Protein AF-A0A127SDR2-F1 (afdb_monomer_lite)

Sequence (95 aa):
SGTLGKTADNRHYRIDELINKTAKESDNAASNLLAYYITNQFDAAFYEEITAIVGQKWDMSSRQASAQMAGMIMEA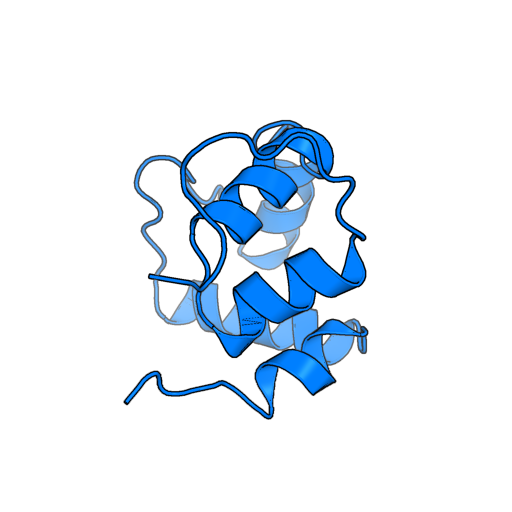IYHQSGYILGSLQNTECLE

Structure (mmCIF, N/CA/C/O backbone):
data_AF-A0A127SDR2-F1
#
_entry.id   AF-A0A127SDR2-F1
#
loop_
_atom_site.group_PDB
_atom_site.id
_atom_site.type_symbol
_atom_site.label_atom_id
_atom_site.label_alt_id
_atom_site.label_comp_id
_atom_site.label_asym_id
_atom_site.label_entity_id
_atom_site.label_seq_id
_atom_site.pdbx_PDB_ins_code
_atom_site.Cartn_x
_atom_site.Cartn_y
_atom_site.Cartn_z
_atom_site.occupancy
_atom_site.B_iso_or_equiv
_atom_site.auth_seq_id
_atom_site.auth_comp_id
_atom_site.auth_asym_id
_atom_site.auth_atom_id
_atom_site.pdbx_PDB_model_num
ATOM 1 N N . SER A 1 1 ? 8.262 12.079 -3.081 1.00 66.44 1 SER A N 1
ATOM 2 C CA . SER A 1 1 ? 9.592 11.747 -3.626 1.00 66.44 1 SER A CA 1
ATOM 3 C C . SER A 1 1 ? 9.450 10.484 -4.463 1.00 66.44 1 SER A C 1
ATOM 5 O O . SER A 1 1 ? 8.312 10.040 -4.621 1.00 66.44 1 SER A O 1
ATOM 7 N N . GLY A 1 2 ? 10.536 10.001 -5.070 1.00 79.31 2 GLY A N 1
ATOM 8 C CA . GLY A 1 2 ? 10.541 8.894 -6.032 1.00 79.31 2 GLY A CA 1
ATOM 9 C C . GLY A 1 2 ? 11.235 9.260 -7.344 1.00 79.31 2 GLY A C 1
ATOM 10 O O . GLY A 1 2 ? 11.418 10.446 -7.631 1.00 79.31 2 GLY A O 1
ATOM 11 N N . THR A 1 3 ? 11.622 8.254 -8.124 1.00 87.88 3 THR A N 1
ATOM 12 C CA . THR A 1 3 ? 12.255 8.436 -9.441 1.00 87.88 3 THR A CA 1
ATOM 13 C C . THR A 1 3 ? 11.259 8.429 -10.602 1.00 87.88 3 THR A C 1
ATOM 15 O O . THR A 1 3 ? 11.596 8.905 -11.687 1.00 87.88 3 THR A O 1
ATOM 18 N N . LEU A 1 4 ? 10.029 7.937 -10.408 1.00 90.56 4 LEU A N 1
ATOM 19 C CA . LEU A 1 4 ? 8.995 7.992 -11.438 1.00 90.56 4 LEU A CA 1
ATOM 20 C C . LEU A 1 4 ? 8.514 9.425 -11.667 1.00 90.56 4 LEU A C 1
ATOM 22 O O . LEU A 1 4 ? 8.214 10.190 -10.744 1.00 90.56 4 LEU A O 1
ATOM 26 N N . GLY A 1 5 ? 8.395 9.774 -12.948 1.00 86.31 5 GLY A N 1
ATOM 27 C CA . GLY A 1 5 ? 7.821 11.039 -13.375 1.00 86.31 5 GLY A CA 1
ATOM 28 C C . GLY A 1 5 ? 6.356 11.162 -12.955 1.00 86.31 5 GLY A C 1
ATOM 29 O O . GLY A 1 5 ? 5.598 10.197 -12.941 1.00 86.31 5 GLY A O 1
ATOM 30 N N . LYS A 1 6 ? 5.930 12.389 -12.643 1.00 84.12 6 LYS A N 1
ATOM 31 C CA . LYS A 1 6 ? 4.521 12.696 -12.325 1.00 84.12 6 LYS A CA 1
ATOM 32 C C . LYS A 1 6 ? 3.642 12.843 -13.572 1.00 84.12 6 LYS A C 1
ATOM 34 O O . LYS A 1 6 ? 2.428 12.976 -13.458 1.00 84.12 6 LYS A O 1
ATOM 39 N N . THR A 1 7 ? 4.259 12.883 -14.747 1.00 86.75 7 THR A N 1
ATOM 40 C CA . THR A 1 7 ? 3.609 12.982 -16.054 1.00 86.75 7 THR A CA 1
ATOM 41 C C . THR A 1 7 ? 3.609 11.620 -16.727 1.00 86.75 7 THR A C 1
ATOM 43 O O . THR A 1 7 ? 4.600 10.899 -16.628 1.00 86.75 7 THR A O 1
ATOM 46 N N . ALA A 1 8 ? 2.537 11.295 -17.450 1.00 83.38 8 ALA A N 1
ATOM 47 C CA . ALA A 1 8 ? 2.478 10.066 -18.230 1.00 83.38 8 ALA A CA 1
ATOM 48 C C . ALA A 1 8 ? 3.624 10.010 -19.253 1.00 83.38 8 ALA A C 1
ATOM 50 O O . ALA A 1 8 ? 3.856 10.966 -19.993 1.00 83.38 8 ALA A O 1
ATOM 51 N N . ASP A 1 9 ? 4.312 8.876 -19.296 1.00 88.12 9 ASP A N 1
ATOM 52 C CA . ASP A 1 9 ? 5.424 8.594 -20.207 1.00 88.12 9 ASP A CA 1
ATOM 53 C C . ASP A 1 9 ? 5.085 7.490 -21.227 1.00 88.12 9 ASP A C 1
ATOM 55 O O . ASP A 1 9 ? 5.948 7.062 -21.991 1.00 88.12 9 ASP A O 1
ATOM 59 N N . ASN A 1 10 ? 3.821 7.041 -21.250 1.00 87.44 10 ASN A N 1
ATOM 60 C CA . ASN A 1 10 ? 3.304 5.948 -22.081 1.00 87.44 10 ASN A CA 1
ATOM 61 C C . ASN A 1 10 ? 4.077 4.624 -21.939 1.00 87.44 10 ASN A C 1
ATOM 63 O O . ASN A 1 10 ? 4.115 3.817 -22.874 1.00 87.44 10 ASN A O 1
ATOM 67 N N . ARG A 1 11 ? 4.683 4.371 -20.773 1.00 89.38 11 ARG A N 1
ATOM 68 C CA . ARG A 1 11 ? 5.373 3.110 -20.489 1.00 89.38 11 ARG A CA 1
ATOM 69 C C . ARG A 1 11 ? 4.475 2.139 -19.733 1.00 89.38 11 ARG A C 1
ATOM 71 O O . ARG A 1 11 ? 3.624 2.526 -18.937 1.00 89.38 11 ARG A O 1
ATOM 78 N N . HIS A 1 12 ? 4.702 0.852 -19.981 1.00 89.50 12 HIS A N 1
ATOM 79 C CA . HIS A 1 12 ? 4.106 -0.221 -19.194 1.00 89.50 12 HIS A CA 1
ATOM 80 C C . HIS A 1 12 ? 5.037 -0.546 -18.031 1.00 89.50 12 HIS A C 1
ATOM 82 O O . HIS A 1 12 ? 6.207 -0.861 -18.249 1.00 89.50 12 HIS A O 1
ATOM 88 N N . TYR A 1 13 ? 4.498 -0.491 -16.819 1.00 92.38 13 TYR A N 1
ATOM 89 C CA . TYR A 1 13 ? 5.220 -0.812 -15.595 1.00 92.38 13 TYR A CA 1
ATOM 90 C C . TYR A 1 13 ? 4.866 -2.214 -15.123 1.00 92.38 13 TYR A C 1
ATOM 92 O O . TYR A 1 13 ? 3.700 -2.617 -15.152 1.00 92.38 13 TYR A O 1
ATOM 100 N N . ARG A 1 14 ? 5.869 -2.962 -14.664 1.00 94.00 14 ARG A N 1
ATOM 101 C CA . ARG A 1 14 ? 5.618 -4.248 -14.012 1.00 94.00 14 ARG A CA 1
ATOM 102 C C . ARG A 1 14 ? 5.165 -4.021 -12.570 1.00 94.00 14 ARG A C 1
ATOM 104 O O . ARG A 1 14 ? 5.595 -3.073 -11.920 1.00 94.00 14 ARG A O 1
ATOM 111 N N . ILE A 1 15 ? 4.339 -4.921 -12.039 1.00 92.50 15 ILE A N 1
ATOM 112 C CA . ILE A 1 15 ? 3.837 -4.797 -10.660 1.00 92.50 15 ILE A CA 1
ATOM 113 C C . ILE A 1 15 ? 4.988 -4.861 -9.642 1.00 92.50 15 ILE A C 1
ATOM 115 O O . ILE A 1 15 ? 5.028 -4.060 -8.713 1.00 92.50 15 ILE A O 1
ATOM 119 N N . ASP A 1 16 ? 5.953 -5.764 -9.829 1.00 92.81 16 ASP A N 1
ATOM 120 C CA . ASP A 1 16 ? 7.111 -5.904 -8.937 1.00 92.81 16 ASP A CA 1
ATOM 121 C C . ASP A 1 16 ? 8.044 -4.684 -8.975 1.00 92.81 16 ASP A C 1
ATOM 123 O O . ASP A 1 16 ? 8.608 -4.300 -7.951 1.00 92.81 16 ASP A O 1
ATOM 127 N N . GLU A 1 17 ? 8.158 -4.026 -10.130 1.00 93.69 17 GLU A N 1
ATOM 128 C CA . GLU A 1 17 ? 8.853 -2.743 -10.251 1.00 93.69 17 GLU A CA 1
ATOM 129 C C . GLU A 1 17 ? 8.166 -1.660 -9.412 1.00 93.69 17 GLU A C 1
ATOM 131 O O . GLU A 1 17 ? 8.824 -1.010 -8.603 1.00 93.69 17 GLU A O 1
ATOM 136 N N . LEU 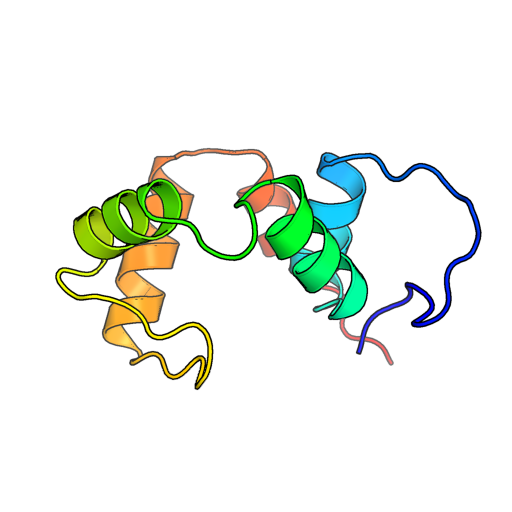A 1 18 ? 6.846 -1.496 -9.551 1.00 94.62 18 LEU A N 1
ATOM 137 C CA . LEU A 1 18 ? 6.094 -0.499 -8.785 1.00 94.62 18 LEU A CA 1
ATOM 138 C C . LEU A 1 18 ? 6.183 -0.761 -7.277 1.00 94.62 18 LEU A C 1
ATOM 140 O O . LEU A 1 18 ? 6.413 0.168 -6.505 1.00 94.62 18 LEU A O 1
ATOM 144 N N . ILE A 1 19 ? 6.079 -2.029 -6.866 1.00 93.00 19 ILE A N 1
ATOM 145 C CA . ILE A 1 19 ? 6.258 -2.448 -5.472 1.00 93.00 19 ILE A CA 1
ATOM 146 C C . ILE A 1 19 ? 7.644 -2.046 -4.954 1.00 93.00 19 ILE A C 1
ATOM 148 O O . ILE A 1 19 ? 7.747 -1.450 -3.881 1.00 93.00 19 ILE A O 1
ATOM 152 N N . ASN A 1 20 ? 8.707 -2.321 -5.715 1.00 93.56 20 ASN A N 1
ATOM 153 C CA . ASN A 1 20 ? 10.061 -1.931 -5.330 1.00 93.56 20 ASN A CA 1
ATOM 154 C C . ASN A 1 20 ? 10.212 -0.423 -5.202 1.00 93.56 20 ASN A C 1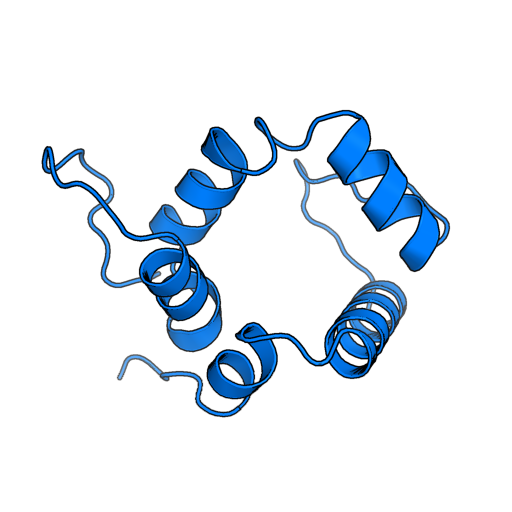
ATOM 156 O O . ASN A 1 20 ? 10.770 0.033 -4.213 1.00 93.56 20 ASN A O 1
ATOM 160 N N . LYS A 1 21 ? 9.711 0.352 -6.164 1.00 93.56 21 LYS A N 1
ATOM 161 C CA . LYS A 1 21 ? 9.823 1.814 -6.124 1.00 93.56 21 LYS A CA 1
ATOM 162 C C . LYS A 1 21 ? 9.067 2.413 -4.945 1.00 93.56 21 LYS A C 1
ATOM 164 O O . LYS A 1 21 ? 9.582 3.296 -4.264 1.00 93.56 21 LYS A O 1
ATOM 169 N N . THR A 1 22 ? 7.880 1.894 -4.635 1.00 93.62 22 THR A N 1
ATOM 170 C CA . THR A 1 22 ? 7.154 2.288 -3.421 1.00 93.62 22 THR A CA 1
ATOM 171 C C . THR A 1 22 ? 7.938 1.935 -2.157 1.00 93.62 22 THR A C 1
ATOM 173 O O . THR A 1 22 ? 8.129 2.799 -1.309 1.00 93.62 22 THR A O 1
ATOM 176 N N . ALA A 1 23 ? 8.415 0.695 -2.030 1.00 92.44 23 ALA A N 1
ATOM 177 C CA . ALA A 1 23 ? 9.054 0.213 -0.807 1.00 92.44 23 ALA A CA 1
ATOM 178 C C . ALA A 1 23 ? 10.450 0.804 -0.573 1.00 92.44 23 ALA A C 1
ATOM 180 O O . ALA A 1 23 ? 10.785 1.166 0.549 1.00 92.44 23 ALA A O 1
ATOM 181 N N . LYS A 1 24 ? 11.266 0.888 -1.628 1.00 91.88 24 LYS A N 1
ATOM 182 C CA . LYS A 1 24 ? 12.668 1.297 -1.540 1.00 91.88 24 LYS A CA 1
ATOM 183 C C . LYS A 1 24 ? 12.853 2.798 -1.628 1.00 91.88 24 LYS A C 1
ATOM 185 O O . LYS A 1 24 ? 13.638 3.340 -0.867 1.00 91.88 24 LYS A O 1
ATOM 190 N N . GLU A 1 25 ? 12.144 3.456 -2.539 1.00 92.44 25 GLU A N 1
ATOM 191 C CA . GLU A 1 25 ? 12.373 4.871 -2.865 1.00 92.44 25 GLU A CA 1
ATOM 192 C C . GLU A 1 25 ? 11.302 5.793 -2.257 1.00 92.44 25 GLU A C 1
ATOM 194 O O . GLU A 1 25 ? 11.348 7.014 -2.432 1.00 92.44 25 GLU A O 1
ATOM 199 N N . SER A 1 26 ? 10.302 5.225 -1.566 1.00 90.69 26 SER A N 1
ATOM 200 C CA . SER A 1 26 ? 9.100 5.952 -1.132 1.00 90.69 26 SER A CA 1
ATOM 201 C C . SER A 1 26 ? 8.431 6.696 -2.300 1.00 90.69 26 SER A C 1
ATOM 203 O O . SER A 1 26 ? 8.024 7.856 -2.173 1.00 90.69 26 SER A O 1
ATOM 205 N N . ASP A 1 27 ? 8.373 6.044 -3.470 1.00 93.50 27 ASP A N 1
ATOM 206 C CA . ASP A 1 27 ? 7.888 6.661 -4.701 1.00 93.50 27 ASP A CA 1
ATOM 207 C C . ASP A 1 27 ? 6.365 6.861 -4.683 1.00 93.50 27 ASP A C 1
ATOM 209 O O . ASP A 1 27 ? 5.571 5.912 -4.727 1.00 93.50 27 ASP A O 1
ATOM 213 N N . ASN A 1 28 ? 5.954 8.130 -4.655 1.00 90.19 28 ASN A N 1
ATOM 214 C CA . ASN A 1 28 ? 4.547 8.522 -4.598 1.00 90.19 28 ASN A CA 1
ATOM 215 C C . ASN A 1 28 ? 3.783 8.196 -5.890 1.00 90.19 28 ASN A C 1
ATOM 217 O O . ASN A 1 28 ? 2.588 7.903 -5.829 1.00 90.19 28 ASN A O 1
ATOM 221 N N . ALA A 1 29 ? 4.430 8.285 -7.054 1.00 93.31 29 ALA A N 1
ATOM 222 C CA . ALA A 1 29 ? 3.784 7.970 -8.323 1.00 93.31 29 ALA A CA 1
ATOM 223 C C . ALA A 1 29 ? 3.575 6.454 -8.445 1.00 93.31 29 ALA A C 1
ATOM 225 O O . ALA A 1 29 ? 2.481 6.028 -8.814 1.00 93.31 29 ALA A O 1
ATOM 226 N N . ALA A 1 30 ? 4.556 5.648 -8.024 1.00 94.19 30 ALA A N 1
ATOM 227 C CA . ALA A 1 30 ? 4.411 4.193 -7.962 1.00 94.19 30 ALA A CA 1
ATOM 228 C C . ALA A 1 30 ? 3.272 3.770 -7.020 1.00 94.19 30 ALA A C 1
ATOM 230 O O . ALA A 1 30 ? 2.414 2.973 -7.402 1.00 94.19 30 ALA A O 1
ATOM 231 N N . SER A 1 31 ? 3.214 4.362 -5.820 1.00 92.19 31 SER A N 1
ATOM 232 C CA . SER A 1 31 ? 2.165 4.068 -4.835 1.00 92.19 31 SER A CA 1
ATOM 233 C C . SER A 1 31 ? 0.767 4.404 -5.367 1.00 92.19 31 SER A C 1
ATOM 235 O O . SER A 1 31 ? -0.163 3.612 -5.214 1.00 92.19 31 SER A O 1
ATOM 237 N N . ASN A 1 32 ? 0.618 5.536 -6.063 1.00 91.00 32 ASN A N 1
ATOM 238 C CA . ASN A 1 32 ? -0.655 5.917 -6.674 1.00 91.00 32 ASN A CA 1
ATOM 239 C C . ASN A 1 32 ? -1.058 4.983 -7.829 1.00 91.00 32 ASN A C 1
ATOM 241 O O . ASN A 1 32 ? -2.241 4.674 -7.963 1.00 91.00 32 ASN A O 1
ATOM 245 N N . LEU A 1 33 ? -0.107 4.510 -8.645 1.00 93.31 33 LEU A N 1
ATOM 246 C CA . LEU A 1 33 ? -0.384 3.537 -9.709 1.00 93.31 33 LEU A CA 1
ATOM 247 C C . LEU A 1 33 ? -0.874 2.202 -9.136 1.00 93.31 33 LEU A C 1
ATOM 249 O O . LEU A 1 33 ? -1.857 1.654 -9.633 1.00 93.31 33 LEU A O 1
ATOM 253 N N . LEU A 1 34 ? -0.242 1.709 -8.065 1.00 93.69 34 LEU A N 1
ATOM 254 C CA . LEU A 1 34 ? -0.701 0.510 -7.356 1.00 93.69 34 LEU A CA 1
ATOM 255 C C . LEU A 1 34 ? -2.106 0.708 -6.782 1.00 93.69 34 LEU A C 1
ATOM 257 O O . LEU A 1 34 ? -2.970 -0.145 -6.979 1.00 93.69 34 LEU A O 1
ATOM 261 N N . ALA A 1 35 ? -2.363 1.846 -6.135 1.00 91.81 35 ALA A N 1
ATOM 262 C CA . ALA A 1 35 ? -3.686 2.149 -5.604 1.00 91.81 35 ALA A CA 1
ATOM 263 C C . ALA A 1 35 ? -4.752 2.176 -6.709 1.00 91.81 35 ALA A C 1
ATOM 265 O O . ALA A 1 35 ? -5.828 1.612 -6.551 1.00 91.81 35 ALA A O 1
ATOM 266 N N . TYR A 1 36 ? -4.460 2.795 -7.853 1.00 91.25 36 TYR A N 1
ATOM 267 C CA . TYR A 1 36 ? -5.429 2.912 -8.938 1.00 91.25 36 TYR A CA 1
ATOM 268 C C . TYR A 1 36 ? -5.726 1.567 -9.616 1.00 91.25 36 TYR A C 1
ATOM 270 O O . TYR A 1 36 ? -6.891 1.231 -9.809 1.00 91.25 36 TYR A O 1
ATOM 278 N N . TYR A 1 37 ? -4.692 0.794 -9.963 1.00 91.06 37 TYR A N 1
ATOM 279 C CA . TYR A 1 37 ? -4.849 -0.401 -10.801 1.00 91.06 37 TYR A C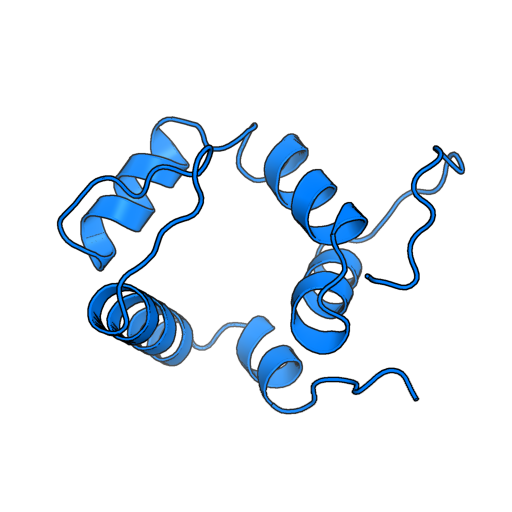A 1
ATOM 280 C C . TYR A 1 37 ? -4.990 -1.713 -10.030 1.00 91.06 37 TYR A C 1
ATOM 282 O O . TYR A 1 37 ? -5.604 -2.641 -10.550 1.00 91.06 37 TYR A O 1
ATOM 290 N N . ILE A 1 38 ? -4.417 -1.819 -8.828 1.00 91.12 38 ILE A N 1
ATOM 291 C CA . ILE A 1 38 ? -4.409 -3.074 -8.061 1.00 91.12 38 ILE A CA 1
ATOM 292 C C . ILE A 1 38 ? -5.510 -3.081 -7.009 1.00 91.12 38 ILE A C 1
ATOM 294 O O . ILE A 1 38 ? -6.217 -4.074 -6.883 1.00 91.12 38 ILE A O 1
ATOM 298 N N . THR A 1 39 ? -5.682 -1.979 -6.278 1.00 89.00 39 THR A N 1
ATOM 299 C CA . THR A 1 39 ? -6.688 -1.892 -5.202 1.00 89.00 39 THR A CA 1
ATOM 300 C C . THR A 1 39 ? -7.953 -1.151 -5.622 1.00 89.00 39 THR A C 1
ATOM 302 O O . THR A 1 39 ? -8.791 -0.850 -4.774 1.00 89.00 39 THR A O 1
ATOM 305 N N . ASN A 1 40 ? -8.069 -0.813 -6.913 1.00 92.69 40 ASN A N 1
ATOM 306 C CA . ASN A 1 40 ? -9.192 -0.074 -7.487 1.00 92.69 40 ASN A CA 1
ATOM 307 C C . ASN A 1 40 ? -9.574 1.163 -6.648 1.00 92.69 40 ASN A C 1
ATOM 309 O O . ASN A 1 40 ? -10.725 1.374 -6.274 1.00 92.69 40 ASN A O 1
ATOM 313 N N . GLN A 1 41 ? -8.565 1.982 -6.344 1.00 92.88 41 GLN A N 1
ATOM 314 C CA . GLN A 1 41 ? -8.664 3.192 -5.528 1.00 92.88 41 GLN A CA 1
ATOM 315 C C . GLN A 1 41 ? -9.140 2.925 -4.092 1.00 92.88 41 GLN A C 1
ATOM 317 O O . GLN A 1 41 ? -9.943 3.686 -3.554 1.00 92.88 41 GLN A O 1
ATOM 322 N N . PHE A 1 42 ? -8.587 1.886 -3.458 1.00 92.38 42 PHE A N 1
ATOM 323 C CA . PHE A 1 42 ? -8.954 1.458 -2.102 1.00 92.38 42 PHE A CA 1
ATOM 324 C C . PHE A 1 42 ? -10.430 1.056 -2.025 1.00 92.38 42 PHE A C 1
ATOM 326 O O . PHE A 1 42 ? -11.228 1.652 -1.302 1.00 92.38 42 PHE A O 1
ATOM 333 N N . ASP A 1 43 ? -10.804 0.063 -2.822 1.00 94.38 43 ASP A N 1
ATOM 334 C CA . ASP A 1 43 ? -12.168 -0.442 -2.867 1.00 94.38 43 ASP A CA 1
ATOM 335 C C . ASP A 1 43 ? -12.596 -1.182 -1.581 1.00 94.38 43 ASP A C 1
ATOM 337 O O . ASP A 1 43 ? -11.902 -1.222 -0.559 1.00 94.38 43 ASP A O 1
ATOM 341 N N . ALA A 1 44 ? -13.804 -1.748 -1.608 1.00 95.50 44 ALA A N 1
ATOM 342 C CA . ALA A 1 44 ? -14.358 -2.466 -0.467 1.00 95.50 44 ALA A CA 1
ATOM 343 C C . ALA A 1 44 ? -13.499 -3.668 -0.041 1.00 95.50 44 ALA A C 1
ATOM 345 O O . ALA A 1 44 ? -13.354 -3.886 1.160 1.00 95.50 44 ALA A O 1
ATOM 346 N N . ALA A 1 45 ? -12.908 -4.400 -0.993 1.00 95.62 45 ALA A N 1
ATOM 347 C CA . ALA A 1 45 ? -12.076 -5.562 -0.693 1.00 95.62 45 ALA A CA 1
ATOM 348 C C . ALA A 1 45 ? -10.782 -5.135 0.013 1.00 95.62 45 ALA A C 1
ATOM 350 O O . ALA A 1 45 ? -10.418 -5.713 1.036 1.00 95.62 45 ALA A O 1
ATOM 351 N N . PHE A 1 46 ? -10.147 -4.056 -0.459 1.00 94.94 46 PHE A N 1
ATOM 352 C CA . PHE A 1 46 ? -9.001 -3.459 0.228 1.00 94.94 46 PHE A CA 1
ATOM 353 C C . PHE A 1 46 ? -9.345 -3.071 1.672 1.00 94.94 46 PHE A C 1
ATOM 355 O O . PHE A 1 46 ? -8.603 -3.387 2.603 1.00 94.94 46 PHE A O 1
ATOM 362 N N . TYR A 1 47 ? -10.475 -2.389 1.883 1.00 96.00 47 TYR A N 1
ATOM 363 C CA . TYR A 1 47 ? -10.869 -1.985 3.231 1.00 96.00 47 TYR A CA 1
ATOM 364 C C . TYR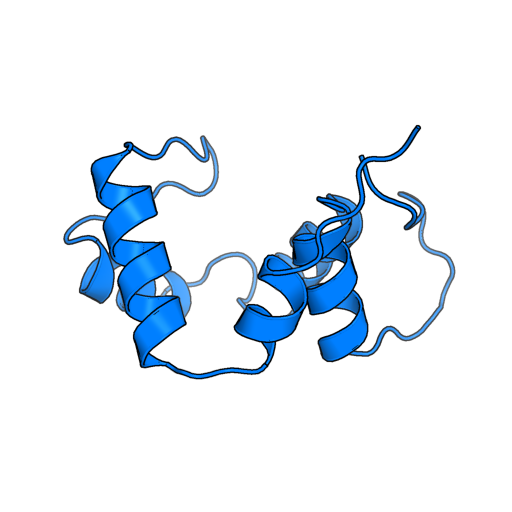 A 1 47 ? -11.219 -3.165 4.131 1.00 96.00 47 TYR A C 1
ATOM 366 O O . TYR A 1 47 ? -10.916 -3.096 5.321 1.00 96.00 47 TYR A O 1
ATOM 374 N N . GLU A 1 48 ? -11.840 -4.217 3.602 1.00 97.12 48 GLU A N 1
ATOM 375 C CA . GLU A 1 48 ? -12.136 -5.438 4.349 1.00 97.12 48 GLU A CA 1
ATOM 376 C C . GLU A 1 48 ? -10.845 -6.103 4.839 1.00 97.12 48 GLU A C 1
ATOM 378 O O . GLU A 1 48 ? -10.702 -6.346 6.037 1.00 97.12 48 GLU A O 1
ATOM 383 N N . GLU A 1 49 ? -9.868 -6.291 3.948 1.00 95.38 49 GLU A N 1
ATOM 384 C CA . GLU A 1 49 ? -8.590 -6.927 4.277 1.00 95.38 49 GLU A CA 1
ATOM 385 C C . GLU A 1 49 ? -7.778 -6.103 5.287 1.00 95.38 49 GLU A C 1
ATOM 387 O O . GLU A 1 49 ? -7.331 -6.623 6.311 1.00 95.38 49 GLU A O 1
ATOM 392 N N . ILE A 1 50 ? -7.655 -4.790 5.070 1.00 95.94 50 ILE A N 1
ATOM 393 C CA . ILE A 1 50 ? -6.942 -3.913 6.008 1.00 95.94 50 ILE A CA 1
ATOM 394 C C . ILE A 1 50 ? -7.653 -3.851 7.363 1.00 95.94 50 ILE A C 1
ATOM 396 O O . ILE A 1 50 ? -6.991 -3.918 8.399 1.00 95.94 50 ILE A O 1
ATOM 400 N N . THR A 1 51 ? -8.987 -3.763 7.384 1.00 97.12 51 THR A N 1
ATOM 401 C CA . THR A 1 51 ? -9.762 -3.732 8.638 1.00 97.12 51 THR A CA 1
ATOM 402 C C . THR A 1 51 ? -9.630 -5.045 9.404 1.00 97.12 51 THR A C 1
ATOM 404 O O . THR A 1 51 ? -9.548 -5.013 10.630 1.00 97.12 51 THR A O 1
ATOM 407 N N . ALA A 1 52 ? -9.552 -6.185 8.712 1.00 97.62 52 ALA A N 1
ATOM 408 C CA . ALA A 1 52 ? -9.319 -7.480 9.344 1.00 97.62 52 ALA A CA 1
ATOM 409 C C . ALA A 1 52 ? -7.962 -7.544 10.068 1.00 97.62 52 ALA A C 1
ATOM 411 O O . ALA A 1 52 ? -7.858 -8.205 11.099 1.00 97.62 52 ALA A O 1
ATOM 412 N N . ILE A 1 53 ? -6.945 -6.827 9.573 1.00 97.12 53 ILE A N 1
ATOM 413 C CA . ILE A 1 53 ? -5.617 -6.760 10.201 1.00 97.12 53 ILE A CA 1
ATOM 414 C C . ILE A 1 53 ? -5.590 -5.749 11.352 1.00 97.12 53 ILE A C 1
ATOM 416 O O . ILE A 1 53 ? -5.106 -6.061 12.437 1.00 97.12 53 ILE A O 1
ATOM 420 N N . VAL A 1 54 ? -6.076 -4.522 11.127 1.00 97.31 54 VAL A N 1
ATOM 421 C CA . VAL A 1 54 ? -5.879 -3.410 12.081 1.00 97.31 54 VAL A CA 1
ATOM 422 C C . VAL A 1 54 ? -7.071 -3.157 13.007 1.00 97.31 54 VAL A C 1
ATOM 424 O O . VAL A 1 54 ? -7.017 -2.255 13.843 1.00 97.31 54 VAL A O 1
ATOM 427 N N . GLY A 1 55 ? -8.157 -3.917 12.852 1.00 96.81 55 GLY A N 1
ATOM 428 C CA . GLY A 1 55 ? -9.364 -3.856 13.683 1.00 96.81 55 GLY A CA 1
ATOM 429 C C . GLY A 1 55 ? -10.253 -2.629 13.457 1.00 96.81 55 GLY A C 1
ATOM 430 O O . GLY A 1 55 ? -11.276 -2.482 14.124 1.00 96.81 55 GLY A O 1
ATOM 431 N N . GLN A 1 56 ? -9.886 -1.737 12.535 1.00 95.38 56 GLN A N 1
ATOM 432 C CA . GLN A 1 56 ? -10.646 -0.535 12.199 1.00 95.38 56 GLN A CA 1
ATOM 433 C C . GLN A 1 56 ? -10.410 -0.109 10.750 1.00 95.38 56 GLN A C 1
ATOM 435 O O . GLN A 1 56 ? -9.388 -0.435 10.149 1.00 95.38 56 GLN A O 1
ATOM 440 N N . LYS A 1 57 ? -11.332 0.683 10.199 1.00 94.25 57 LYS A N 1
ATOM 441 C CA . LYS A 1 57 ? -11.151 1.262 8.867 1.00 94.25 57 LYS A CA 1
ATOM 442 C C . LYS A 1 57 ? -10.019 2.293 8.893 1.00 94.25 57 LYS A C 1
ATOM 444 O O . LYS A 1 57 ? -10.106 3.292 9.603 1.00 94.25 57 LYS A O 1
ATOM 449 N N . TRP A 1 58 ? -8.988 2.083 8.077 1.00 95.31 58 TRP A N 1
ATOM 450 C CA . TRP A 1 58 ? -7.918 3.060 7.865 1.00 95.31 58 TRP A CA 1
ATOM 451 C C . TRP A 1 58 ? -8.316 4.062 6.773 1.00 95.31 58 TRP A C 1
ATOM 453 O O . TRP A 1 58 ? -8.431 3.694 5.612 1.00 95.31 58 TRP A O 1
ATOM 463 N N . ASP A 1 59 ? -8.541 5.334 7.112 1.00 93.31 59 ASP A N 1
ATOM 464 C CA . ASP A 1 59 ? -8.863 6.357 6.108 1.00 93.31 59 ASP A CA 1
ATOM 465 C C . ASP A 1 59 ? -7.653 6.704 5.220 1.00 93.31 59 ASP A C 1
ATOM 467 O O . ASP A 1 59 ? -6.739 7.425 5.619 1.00 93.31 59 ASP A O 1
ATOM 471 N N . MET A 1 60 ? -7.690 6.234 3.972 1.00 90.25 60 MET A N 1
ATOM 472 C CA . MET A 1 60 ? -6.647 6.467 2.966 1.00 90.25 60 MET A CA 1
ATOM 473 C C . MET A 1 60 ? -6.651 7.887 2.375 1.00 90.25 60 MET A C 1
ATOM 475 O O . MET A 1 60 ? -5.723 8.243 1.642 1.00 90.25 60 MET A O 1
ATOM 479 N N . SER A 1 61 ? -7.649 8.715 2.705 1.00 88.81 61 SER A N 1
ATOM 480 C CA . SER A 1 61 ? -7.684 10.133 2.325 1.00 88.81 61 SER A CA 1
ATOM 481 C C . SER A 1 61 ? -6.762 10.948 3.228 1.00 88.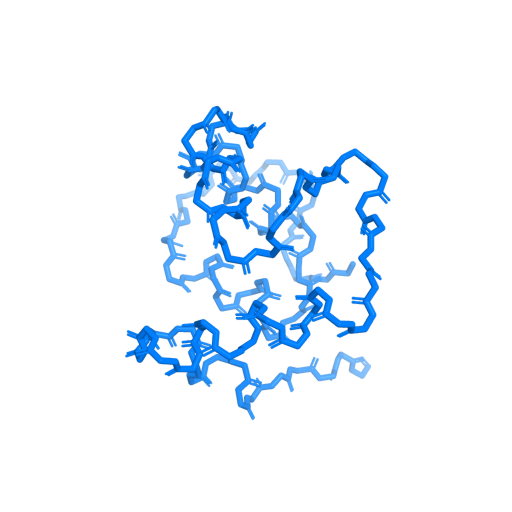81 61 SER A C 1
ATOM 483 O O . SER A 1 61 ? -5.866 11.635 2.740 1.00 88.81 61 SER A O 1
ATOM 485 N N . SER A 1 62 ? -6.944 10.837 4.549 1.00 91.81 62 SER A N 1
ATOM 486 C CA . SER A 1 62 ? -6.069 11.479 5.539 1.00 91.81 62 SER A CA 1
ATOM 487 C C . SER A 1 62 ? -4.748 10.734 5.744 1.00 91.81 62 SER A C 1
ATOM 489 O O . SER A 1 62 ? -3.753 11.349 6.129 1.00 91.81 62 SER A O 1
ATOM 491 N N . ARG A 1 63 ? -4.729 9.420 5.474 1.00 88.81 63 ARG A N 1
ATOM 492 C CA . ARG A 1 63 ? -3.574 8.512 5.605 1.00 88.81 63 ARG A CA 1
ATOM 493 C C . ARG A 1 63 ? -2.990 8.454 7.016 1.00 88.81 63 ARG A C 1
ATOM 495 O O . ARG A 1 63 ? -1.863 8.000 7.198 1.00 88.81 63 ARG A O 1
ATOM 502 N N . GLN A 1 64 ? -3.742 8.890 8.024 1.00 94.06 64 GLN A N 1
ATOM 503 C CA . GLN A 1 64 ? -3.283 8.844 9.407 1.00 94.06 64 GLN A CA 1
ATOM 504 C C . GLN A 1 64 ? -3.275 7.402 9.913 1.00 94.06 64 GLN A C 1
ATOM 506 O O . GLN A 1 64 ? -4.254 6.677 9.760 1.00 94.06 64 GLN A O 1
ATOM 511 N N . ALA A 1 65 ? -2.166 7.000 10.525 1.00 94.56 65 ALA A N 1
ATOM 512 C CA . ALA A 1 65 ? -2.002 5.696 11.150 1.00 94.56 65 ALA A CA 1
ATOM 513 C C . ALA A 1 65 ? -1.322 5.869 12.510 1.00 94.56 65 ALA A C 1
ATOM 515 O O . ALA A 1 65 ? -0.394 6.667 12.654 1.00 94.56 65 ALA A O 1
ATOM 516 N N . SER A 1 66 ? -1.781 5.121 13.513 1.00 96.31 66 SER A N 1
ATOM 517 C CA . SER A 1 66 ? -1.080 5.038 14.794 1.00 96.31 66 SER A CA 1
ATOM 518 C C . SER A 1 66 ? 0.137 4.115 14.679 1.00 96.31 66 SER A C 1
ATOM 520 O O . SER A 1 66 ? 0.203 3.255 13.798 1.00 96.31 66 SER A O 1
ATOM 522 N N . ALA A 1 67 ? 1.081 4.234 15.616 1.00 97.38 67 ALA A N 1
ATOM 523 C CA . ALA A 1 67 ? 2.206 3.301 15.708 1.00 97.38 67 ALA A CA 1
ATOM 524 C C . ALA A 1 67 ? 1.736 1.840 15.862 1.00 97.38 67 ALA A C 1
ATOM 526 O O . ALA A 1 67 ? 2.341 0.933 15.299 1.00 97.38 67 ALA A O 1
ATOM 527 N N . GLN A 1 68 ? 0.620 1.619 16.566 1.00 97.25 68 GLN A N 1
ATOM 528 C CA . GLN A 1 68 ? 0.012 0.297 16.712 1.00 97.25 68 GLN A CA 1
ATOM 529 C C . GLN A 1 68 ? -0.482 -0.252 15.367 1.00 97.25 68 GLN A C 1
ATOM 531 O O . GLN A 1 68 ? -0.200 -1.401 15.043 1.00 97.25 68 GLN A O 1
ATOM 536 N N . MET A 1 69 ? -1.177 0.565 14.565 1.00 97.56 69 MET A N 1
ATOM 537 C CA . MET A 1 69 ? -1.631 0.158 13.228 1.00 97.56 69 MET A CA 1
ATOM 538 C C . MET A 1 69 ? -0.454 -0.200 12.323 1.00 97.56 69 MET A C 1
ATOM 540 O O . MET A 1 69 ? -0.478 -1.242 11.676 1.00 97.56 69 MET A O 1
ATOM 544 N N . ALA A 1 70 ? 0.588 0.636 12.314 1.00 95.62 70 ALA A N 1
ATOM 545 C CA . ALA A 1 70 ? 1.799 0.369 11.545 1.00 95.62 70 ALA A CA 1
ATOM 546 C C . ALA A 1 70 ? 2.468 -0.951 11.971 1.00 95.62 70 ALA A C 1
ATOM 548 O O . ALA A 1 70 ? 2.876 -1.732 11.115 1.00 95.62 70 ALA A O 1
ATOM 549 N N . GLY A 1 71 ? 2.519 -1.229 13.280 1.00 97.00 71 GLY A N 1
ATOM 550 C CA . GLY A 1 71 ? 3.027 -2.490 13.822 1.00 97.00 71 GLY A CA 1
ATOM 551 C C . GLY A 1 71 ? 2.240 -3.713 13.345 1.00 97.00 71 GLY A C 1
ATOM 552 O O . GLY A 1 71 ? 2.846 -4.653 12.842 1.00 97.00 71 GLY A O 1
ATOM 553 N N . MET A 1 72 ? 0.904 -3.674 13.423 1.00 97.88 72 MET A N 1
ATOM 554 C CA . MET A 1 72 ? 0.037 -4.782 12.983 1.00 97.88 72 MET A CA 1
ATOM 555 C C . MET A 1 72 ? 0.169 -5.064 11.480 1.00 97.88 72 MET A C 1
ATOM 557 O O . MET A 1 72 ? 0.245 -6.219 11.067 1.00 97.88 72 MET A O 1
ATOM 561 N N . ILE A 1 73 ? 0.252 -4.017 10.651 1.00 95.62 73 ILE A N 1
ATOM 562 C CA . ILE A 1 73 ? 0.489 -4.177 9.209 1.00 95.62 73 ILE A CA 1
ATOM 563 C C . ILE A 1 73 ? 1.865 -4.800 8.949 1.00 95.62 73 ILE A C 1
ATOM 565 O O . ILE A 1 73 ? 1.976 -5.716 8.137 1.00 95.62 73 ILE A O 1
ATOM 569 N N . MET A 1 74 ? 2.912 -4.339 9.640 1.00 94.69 74 MET A N 1
ATOM 570 C CA . MET A 1 74 ? 4.260 -4.881 9.460 1.00 94.69 74 MET A CA 1
ATOM 571 C C . MET A 1 74 ? 4.353 -6.350 9.899 1.00 94.69 74 MET A C 1
ATOM 573 O O . MET A 1 74 ? 4.995 -7.149 9.220 1.00 94.69 74 MET A O 1
ATOM 577 N N . GLU A 1 75 ? 3.678 -6.725 10.988 1.00 95.69 75 GLU A N 1
ATOM 578 C CA . GLU A 1 75 ? 3.555 -8.116 11.440 1.00 95.69 75 GLU A CA 1
ATOM 579 C C . GLU A 1 75 ? 2.838 -8.987 10.397 1.00 95.69 75 GLU A C 1
ATOM 581 O O . GLU A 1 75 ? 3.336 -10.055 10.033 1.00 95.69 75 GLU A O 1
ATOM 586 N N . ALA A 1 76 ? 1.722 -8.511 9.837 1.00 95.44 76 ALA A N 1
ATOM 587 C CA . ALA A 1 76 ? 1.008 -9.223 8.779 1.00 95.44 76 ALA A CA 1
ATOM 588 C C . ALA A 1 76 ? 1.870 -9.407 7.516 1.00 95.44 76 ALA A C 1
ATOM 590 O O . ALA A 1 76 ? 1.922 -10.504 6.960 1.00 95.44 76 ALA A O 1
ATOM 591 N N . ILE A 1 77 ? 2.603 -8.369 7.094 1.00 93.12 77 ILE A N 1
ATOM 592 C CA . ILE A 1 77 ? 3.543 -8.434 5.961 1.00 93.12 77 ILE A CA 1
ATOM 593 C C . ILE A 1 77 ? 4.669 -9.441 6.236 1.00 93.12 77 ILE A C 1
ATOM 595 O O . ILE A 1 77 ? 5.024 -10.229 5.356 1.00 93.12 77 ILE A O 1
ATOM 599 N N . TYR A 1 78 ? 5.215 -9.441 7.454 1.00 93.06 78 TYR A N 1
ATOM 600 C CA . TYR A 1 78 ? 6.233 -10.399 7.881 1.00 93.06 78 TYR A CA 1
ATOM 601 C C . TYR A 1 78 ? 5.734 -11.842 7.767 1.00 93.06 78 TYR A C 1
ATOM 603 O O . TYR A 1 78 ? 6.407 -12.681 7.169 1.00 93.06 78 TYR A O 1
ATOM 611 N N . HIS A 1 79 ? 4.523 -12.124 8.252 1.00 94.44 79 HIS A N 1
ATOM 612 C CA . HIS A 1 79 ? 3.943 -13.464 8.190 1.00 94.44 79 HIS A CA 1
ATOM 613 C C . HIS A 1 79 ? 3.483 -13.880 6.789 1.00 94.44 79 HIS A C 1
ATOM 615 O O . HIS A 1 79 ? 3.604 -15.058 6.450 1.00 94.44 79 HIS A O 1
ATOM 621 N N . GLN A 1 80 ? 3.047 -12.941 5.941 1.00 90.88 80 GLN A N 1
ATOM 622 C CA . GLN A 1 80 ? 2.723 -13.217 4.536 1.00 90.88 80 GLN A CA 1
ATOM 623 C C . GLN A 1 80 ? 3.935 -13.774 3.767 1.00 90.88 80 GLN A C 1
ATOM 625 O O . GLN A 1 80 ? 3.756 -14.479 2.775 1.00 90.88 80 GLN A O 1
ATOM 630 N N . SER A 1 81 ? 5.166 -13.497 4.228 1.00 86.25 81 SER A N 1
ATOM 631 C CA . SER A 1 81 ? 6.415 -13.999 3.630 1.00 86.25 81 SER A CA 1
ATOM 632 C C . SER A 1 81 ? 6.533 -13.689 2.128 1.00 86.25 81 SER A C 1
ATOM 634 O O . SER A 1 81 ? 7.066 -14.477 1.346 1.00 86.25 81 SER A O 1
ATOM 636 N N . GLY A 1 82 ? 5.992 -12.541 1.713 1.00 84.62 82 GLY A N 1
ATOM 637 C CA . GLY A 1 82 ? 5.910 -12.130 0.315 1.00 84.62 82 GLY A CA 1
ATOM 638 C C . GLY A 1 82 ? 7.168 -11.431 -0.209 1.00 84.62 82 GLY A C 1
ATOM 639 O O . GLY A 1 82 ? 8.086 -11.083 0.534 1.00 84.62 82 GLY A O 1
ATOM 640 N N . TYR A 1 83 ? 7.162 -11.150 -1.516 1.00 86.81 83 TYR A N 1
ATOM 641 C CA . TYR A 1 83 ? 8.236 -10.449 -2.238 1.00 86.81 83 TYR A CA 1
ATOM 642 C C . TYR A 1 83 ? 8.675 -9.130 -1.575 1.00 86.81 83 TYR A C 1
ATOM 644 O O . TYR A 1 83 ? 9.863 -8.812 -1.530 1.00 86.81 83 TYR A O 1
ATOM 652 N N . ILE A 1 84 ? 7.710 -8.389 -1.025 1.00 87.06 84 ILE A N 1
ATOM 653 C CA . ILE A 1 84 ? 7.893 -7.061 -0.431 1.00 87.06 84 ILE A CA 1
ATOM 654 C C . ILE A 1 84 ? 8.933 -7.031 0.703 1.00 87.06 84 ILE A C 1
ATOM 656 O O . ILE A 1 84 ? 9.585 -6.007 0.898 1.00 87.06 84 ILE A O 1
ATOM 660 N N . LEU A 1 85 ? 9.141 -8.138 1.429 1.00 88.56 85 LEU A N 1
ATOM 661 C CA . LEU A 1 85 ? 10.079 -8.175 2.556 1.00 88.56 85 LEU A CA 1
ATOM 662 C C . LEU A 1 85 ? 11.521 -7.894 2.125 1.00 88.56 85 LEU A C 1
ATOM 664 O O . LEU A 1 85 ? 12.218 -7.131 2.790 1.00 88.56 85 LEU A O 1
ATOM 668 N N . GLY A 1 86 ? 11.953 -8.444 0.987 1.00 85.44 86 GLY A N 1
ATOM 669 C CA . GLY A 1 86 ? 13.289 -8.169 0.449 1.00 85.44 86 GLY A CA 1
ATOM 670 C C . GLY A 1 86 ? 13.455 -6.710 0.014 1.00 85.44 86 GLY A C 1
ATOM 671 O O . GLY A 1 86 ? 14.537 -6.133 0.147 1.00 85.44 86 GLY A O 1
ATOM 672 N N . SER A 1 87 ? 12.373 -6.092 -0.466 1.00 86.75 87 SER A N 1
ATOM 673 C CA . SER A 1 87 ? 12.350 -4.680 -0.850 1.00 86.75 87 SER A CA 1
ATOM 674 C C . SER A 1 87 ? 12.455 -3.762 0.369 1.00 86.75 87 SER A C 1
ATOM 676 O O . SER A 1 87 ? 13.236 -2.818 0.342 1.00 86.75 87 SER A O 1
ATOM 678 N N . LEU A 1 88 ? 11.739 -4.070 1.455 1.00 87.50 88 LEU A N 1
ATOM 679 C CA . LEU A 1 88 ? 11.745 -3.282 2.695 1.00 87.50 88 LEU A CA 1
ATOM 680 C C . LEU A 1 88 ? 13.067 -3.365 3.474 1.00 87.50 88 LEU A C 1
ATOM 682 O O . LEU A 1 88 ? 13.385 -2.457 4.233 1.00 87.50 88 LEU A O 1
ATOM 686 N N . GLN A 1 89 ? 13.850 -4.430 3.290 1.00 86.12 89 GLN A N 1
ATOM 687 C CA . GLN A 1 89 ? 15.157 -4.583 3.944 1.00 86.12 89 GLN A CA 1
ATOM 688 C C . GLN A 1 89 ? 16.247 -3.667 3.370 1.00 86.12 89 GLN A C 1
ATOM 690 O O . GLN A 1 89 ? 17.260 -3.451 4.027 1.00 86.12 89 GLN A O 1
ATOM 695 N N . ASN A 1 90 ? 16.066 -3.152 2.150 1.00 84.44 90 ASN A N 1
ATOM 696 C CA . ASN A 1 90 ? 17.077 -2.375 1.432 1.00 84.44 90 ASN A CA 1
ATOM 697 C C . ASN A 1 90 ? 16.448 -1.113 0.835 1.00 84.44 90 ASN A C 1
ATOM 699 O O . ASN A 1 90 ? 16.277 -1.015 -0.383 1.00 84.44 90 ASN A O 1
ATOM 703 N N . THR A 1 91 ? 16.067 -0.177 1.703 1.00 83.19 91 THR A N 1
ATOM 704 C CA . THR A 1 91 ? 15.514 1.115 1.289 1.00 83.19 91 THR A CA 1
ATOM 705 C C . THR A 1 91 ? 16.612 2.062 0.829 1.00 83.19 91 THR A C 1
ATOM 707 O O . THR A 1 91 ? 17.683 2.124 1.433 1.00 83.19 91 THR A O 1
ATOM 710 N N . GLU A 1 92 ? 16.331 2.831 -0.213 1.00 83.69 92 GLU A N 1
ATOM 711 C CA . GLU A 1 92 ? 17.238 3.839 -0.738 1.00 83.69 92 GLU A CA 1
ATOM 712 C C . GLU A 1 92 ? 17.012 5.158 0.004 1.00 83.69 92 GLU A C 1
ATOM 714 O O . GLU A 1 92 ? 15.897 5.678 0.072 1.00 83.69 92 GLU A O 1
ATOM 719 N N . CYS A 1 93 ? 18.087 5.712 0.561 1.00 63.19 93 CYS A N 1
ATOM 720 C CA . CYS A 1 93 ? 18.108 7.113 0.945 1.00 63.19 93 CYS A CA 1
ATOM 721 C C . CYS A 1 93 ? 18.559 7.884 -0.297 1.00 63.19 93 CYS A C 1
ATOM 723 O O . CYS A 1 93 ? 19.690 7.700 -0.744 1.00 63.19 93 CYS A O 1
ATOM 725 N N . LEU A 1 94 ? 17.670 8.674 -0.902 1.00 53.94 94 LEU A N 1
ATOM 726 C CA . LEU A 1 94 ? 18.062 9.579 -1.983 1.00 53.94 94 LEU A CA 1
ATOM 727 C C . LEU A 1 94 ? 18.982 10.651 -1.373 1.00 53.94 94 LEU A C 1
ATOM 729 O O . LEU A 1 94 ? 18.498 11.484 -0.605 1.00 53.94 94 LEU A O 1
ATOM 733 N N . GLU A 1 95 ? 20.285 10.574 -1.662 1.00 42.88 95 GLU A N 1
ATOM 734 C CA . GLU A 1 95 ? 21.261 11.639 -1.363 1.00 42.88 95 GLU A CA 1
ATOM 735 C C . GLU A 1 95 ? 21.049 12.876 -2.247 1.00 42.88 95 GLU A C 1
ATOM 737 O O . GLU A 1 95 ? 20.729 12.714 -3.451 1.00 42.88 95 GLU A O 1
#

Foldseek 3Di:
DFDDDPDDPVDDDDLLRLLLRCQAVVDPSSVVVCCCPPCVVVDPVNQVVLCVQQVDGQPPVVNDDDPSSVVSVVVVVVVVVDPSVVSNVHHDDDD

Radius of gyration: 14.0 Å; chains: 1; bounding box: 36×27×39 Å

Secondary structure (DSSP, 8-state):
--SS-SS---PPPPHHHHHHHHHHH--HHHHHHHHHHTSTTT-HHHHHHHHHHHSS---TTT----HHHHHHHHHHHHHHT-THHHHHTS-----

pLDDT: mean 90.46, std 8.35, range [42.88, 97.88]